Protein AF-A0A0D3AH73-F1 (afdb_monomer)

Radius of gyration: 34.86 Å; Cα contacts (8 Å, |Δi|>4): 12; chains: 1; bounding box: 80×17×89 Å

Secondary structure (DSSP, 8-state):
-HHHHHHHTS-GGGHHHHHHHHTSSSPPPHHHHHHHHHHHHHHHHHS--S-----------------------------

Sequence (79 aa):
DQIDLILDGLPEDYKTVVDQIEGRDAPPTITELHEKLLNHEAKLLAAPDTVSSPVPATANMAQQRGNNNNYNNRQRYNN

Organism: NCBI:txid109376

Structure (mmCIF, N/CA/C/O backbone):
data_AF-A0A0D3AH73-F1
#
_entry.id   AF-A0A0D3AH73-F1
#
loop_
_atom_site.group_PDB
_atom_site.id
_atom_site.type_symbol
_atom_site.label_atom_id
_atom_site.label_alt_id
_atom_site.label_comp_id
_atom_site.label_asym_id
_atom_site.label_entity_id
_atom_site.label_seq_id
_atom_site.pdbx_PDB_ins_code
_atom_site.Cartn_x
_atom_site.Cartn_y
_atom_site.Cartn_z
_atom_site.occupancy
_atom_site.B_iso_or_equiv
_atom_site.auth_seq_id
_atom_site.auth_comp_id
_atom_site.auth_asym_id
_atom_site.auth_atom_id
_atom_site.pdbx_PDB_model_num
ATOM 1 N N . ASP A 1 1 ? -14.474 1.211 12.197 1.00 81.06 1 ASP A N 1
ATOM 2 C CA . ASP A 1 1 ? -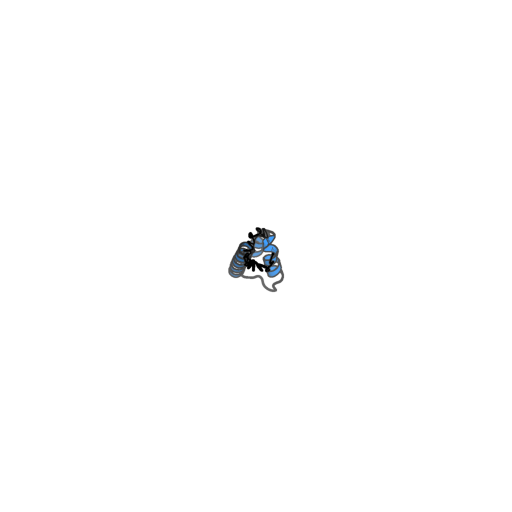13.357 1.981 12.780 1.00 81.06 1 ASP A CA 1
ATOM 3 C C . ASP A 1 1 ? -12.831 3.071 11.853 1.00 81.06 1 ASP A C 1
ATOM 5 O O . ASP A 1 1 ? -13.182 3.101 10.680 1.00 81.06 1 ASP A O 1
ATOM 9 N N . GLN A 1 2 ? -11.989 3.983 12.364 1.00 87.56 2 GLN A N 1
ATOM 10 C CA . GLN A 1 2 ? -11.270 4.959 11.522 1.00 87.56 2 GLN A CA 1
ATOM 11 C C . GLN A 1 2 ? -10.365 4.274 10.491 1.00 87.56 2 GLN A C 1
ATOM 13 O O . GLN A 1 2 ? -10.178 4.806 9.404 1.00 87.56 2 GLN A O 1
ATOM 18 N N . ILE A 1 3 ? -9.819 3.103 10.828 1.00 89.25 3 ILE A N 1
ATOM 19 C CA . ILE A 1 3 ? -8.971 2.323 9.924 1.00 89.25 3 ILE A CA 1
ATOM 20 C C . ILE A 1 3 ? -9.778 1.808 8.738 1.00 89.25 3 ILE A C 1
ATOM 22 O O . ILE A 1 3 ? -9.366 2.043 7.611 1.00 89.25 3 ILE A O 1
ATOM 26 N N . ASP A 1 4 ? -10.948 1.219 8.972 1.00 88.75 4 ASP A N 1
ATOM 27 C CA . ASP A 1 4 ? -11.800 0.703 7.891 1.00 88.75 4 ASP A CA 1
ATOM 28 C C . ASP A 1 4 ? -12.193 1.811 6.905 1.00 88.75 4 ASP A C 1
ATOM 30 O O . ASP A 1 4 ? -12.106 1.621 5.699 1.00 88.75 4 ASP A O 1
ATOM 34 N N . LEU A 1 5 ? -12.522 3.010 7.408 1.00 91.25 5 LEU A N 1
ATOM 35 C CA . LEU A 1 5 ? -12.820 4.176 6.564 1.00 91.25 5 LEU A CA 1
ATOM 36 C C . LEU A 1 5 ? -11.629 4.613 5.702 1.00 91.25 5 LEU A C 1
ATOM 38 O O . LEU A 1 5 ? -11.823 5.103 4.592 1.00 91.25 5 LEU A O 1
ATOM 42 N N . ILE A 1 6 ? -10.406 4.481 6.221 1.00 91.94 6 ILE A N 1
ATOM 43 C CA . ILE A 1 6 ? -9.192 4.771 5.456 1.00 91.94 6 ILE A CA 1
ATOM 44 C C . ILE A 1 6 ? -8.992 3.689 4.394 1.00 91.94 6 ILE A C 1
ATOM 46 O O . ILE A 1 6 ? -8.743 4.038 3.246 1.00 91.94 6 ILE A O 1
ATOM 50 N N . LEU A 1 7 ? -9.123 2.408 4.754 1.00 90.31 7 LEU A N 1
ATOM 51 C CA . LEU A 1 7 ? -8.918 1.278 3.842 1.00 90.31 7 LEU A CA 1
ATOM 52 C C . LEU A 1 7 ? -9.932 1.268 2.688 1.00 90.31 7 LEU A C 1
ATOM 54 O O . LEU A 1 7 ? -9.518 1.093 1.546 1.00 90.31 7 LEU A O 1
ATOM 58 N N . ASP A 1 8 ? -11.209 1.556 2.959 1.00 90.44 8 ASP A N 1
ATOM 59 C CA . ASP A 1 8 ? -12.270 1.668 1.942 1.00 90.44 8 ASP A CA 1
ATOM 60 C C . ASP A 1 8 ? -12.020 2.805 0.935 1.00 90.44 8 ASP A C 1
ATOM 62 O O . ASP A 1 8 ? -12.527 2.778 -0.187 1.00 90.44 8 ASP A O 1
ATOM 66 N N . GLY A 1 9 ? -11.254 3.828 1.328 1.00 90.62 9 GLY A N 1
ATOM 67 C CA . GLY A 1 9 ? -10.923 4.978 0.486 1.00 90.62 9 GLY A CA 1
ATOM 68 C C . GLY A 1 9 ? -9.668 4.806 -0.375 1.00 90.62 9 GLY A C 1
ATOM 69 O O . GLY A 1 9 ? -9.357 5.704 -1.162 1.00 90.62 9 GLY A O 1
ATOM 70 N N . LEU A 1 10 ? -8.920 3.707 -0.223 1.00 92.31 10 LEU A N 1
ATOM 71 C CA . LEU A 1 10 ? -7.662 3.496 -0.941 1.00 92.31 10 LEU A CA 1
ATOM 72 C C . LEU A 1 10 ? -7.886 2.927 -2.358 1.00 92.31 10 LEU A C 1
ATOM 74 O O . LEU A 1 10 ? -8.757 2.081 -2.557 1.00 92.31 10 LEU A O 1
ATOM 78 N N . PRO A 1 11 ? -7.084 3.345 -3.357 1.00 92.12 11 PRO A N 1
ATOM 79 C CA . PRO A 1 11 ? -7.148 2.780 -4.704 1.00 92.12 11 PRO A CA 1
ATOM 80 C C . PRO A 1 11 ? -6.550 1.362 -4.774 1.00 92.12 11 PRO A C 1
ATOM 82 O O . PRO A 1 11 ? -5.831 0.931 -3.870 1.00 92.12 11 PRO A O 1
ATOM 85 N N . GLU A 1 12 ? -6.817 0.642 -5.873 1.00 89.44 12 GLU A N 1
ATOM 86 C CA . GLU A 1 12 ? -6.437 -0.775 -6.057 1.00 89.44 12 GLU A CA 1
ATOM 87 C C . GLU A 1 12 ? -4.936 -1.038 -5.864 1.00 89.44 12 GLU A C 1
ATOM 89 O O . GLU A 1 12 ? -4.558 -2.080 -5.328 1.00 89.44 12 GLU A O 1
ATOM 94 N N . ASP A 1 13 ? -4.079 -0.076 -6.205 1.00 90.69 13 ASP A N 1
ATOM 95 C CA . ASP A 1 13 ? -2.629 -0.193 -6.030 1.00 90.69 13 ASP A CA 1
ATOM 96 C C . ASP A 1 13 ? -2.233 -0.467 -4.568 1.00 90.69 13 ASP A C 1
ATOM 98 O O . ASP A 1 13 ? -1.216 -1.104 -4.301 1.00 90.69 13 ASP A O 1
ATOM 102 N N . TYR A 1 14 ? -3.059 -0.054 -3.602 1.00 93.50 14 TYR A N 1
ATOM 103 C CA . TYR A 1 14 ? -2.830 -0.252 -2.169 1.00 93.50 14 TYR A CA 1
ATOM 104 C C . TYR A 1 14 ? -3.487 -1.519 -1.618 1.00 93.50 14 TYR A C 1
ATOM 106 O O . TYR A 1 14 ? -3.398 -1.777 -0.416 1.00 93.50 14 TYR A O 1
ATOM 114 N N . LYS A 1 15 ? -4.097 -2.355 -2.464 1.00 91.06 15 LYS A N 1
ATOM 115 C CA . LYS A 1 15 ? -4.745 -3.605 -2.045 1.00 91.06 15 LYS A CA 1
ATOM 116 C C . LYS A 1 15 ? -3.806 -4.524 -1.265 1.00 91.06 15 LYS A C 1
ATOM 118 O O . LYS A 1 15 ? -4.205 -5.127 -0.279 1.00 91.06 15 LYS A O 1
ATOM 123 N N . THR A 1 16 ? -2.521 -4.541 -1.620 1.00 91.31 16 THR A N 1
ATOM 124 C CA . THR A 1 16 ? -1.510 -5.301 -0.868 1.00 91.31 16 THR A CA 1
ATOM 125 C C . THR A 1 16 ? -1.355 -4.823 0.580 1.00 91.31 16 THR A C 1
ATOM 127 O O . THR A 1 16 ? -1.047 -5.621 1.465 1.00 91.31 16 THR A O 1
ATOM 130 N N . VAL A 1 17 ? -1.563 -3.530 0.848 1.00 91.69 17 VAL A N 1
ATOM 131 C CA . VAL A 1 17 ? -1.534 -2.963 2.199 1.00 91.69 17 VAL A CA 1
ATOM 132 C C . VAL A 1 17 ? -2.791 -3.367 2.963 1.00 91.69 17 VAL A C 1
ATOM 134 O O . VAL A 1 17 ? -2.654 -3.765 4.120 1.00 91.69 17 VAL A O 1
ATOM 137 N N . VAL A 1 18 ? -3.957 -3.316 2.307 1.00 91.38 18 VAL A N 1
ATOM 138 C CA . VAL A 1 18 ? -5.265 -3.733 2.844 1.00 91.38 18 VAL A CA 1
ATOM 139 C C . VAL A 1 18 ? -5.238 -5.209 3.250 1.00 91.38 18 VAL A C 1
ATOM 141 O O . VAL A 1 18 ? -5.420 -5.507 4.428 1.00 91.38 18 VAL A O 1
ATOM 144 N N . ASP A 1 19 ? -4.866 -6.113 2.338 1.00 91.19 19 ASP A N 1
ATOM 145 C CA . ASP A 1 19 ? -4.800 -7.562 2.594 1.00 91.19 19 ASP A CA 1
ATOM 146 C C . ASP A 1 19 ? -3.880 -7.892 3.787 1.00 91.19 19 ASP A C 1
ATOM 148 O O . ASP A 1 19 ? -4.165 -8.751 4.622 1.00 91.19 19 ASP A O 1
ATOM 152 N N . GLN A 1 20 ? -2.754 -7.180 3.904 1.00 89.62 20 GLN A N 1
ATOM 153 C CA . GLN A 1 20 ? -1.816 -7.362 5.014 1.00 89.62 20 GLN A CA 1
ATOM 154 C C . GLN A 1 20 ? -2.345 -6.849 6.361 1.00 89.62 20 GLN A C 1
ATOM 156 O O . GLN A 1 20 ? -1.796 -7.218 7.400 1.00 89.62 20 GLN A O 1
ATOM 161 N N . ILE A 1 21 ? -3.313 -5.935 6.360 1.00 88.69 21 ILE A N 1
ATOM 162 C CA . ILE A 1 21 ? -3.946 -5.424 7.580 1.00 88.69 21 ILE A CA 1
ATOM 163 C C . ILE A 1 21 ? -5.094 -6.339 7.988 1.00 88.69 21 ILE A C 1
ATOM 165 O O . ILE A 1 21 ? -5.178 -6.688 9.161 1.00 88.69 21 ILE A O 1
ATOM 169 N N . GLU A 1 22 ? -5.909 -6.780 7.030 1.00 87.56 22 GLU A N 1
ATOM 170 C CA . GLU A 1 22 ? -6.997 -7.734 7.268 1.00 87.56 22 GLU A CA 1
ATOM 171 C C . GLU A 1 22 ? -6.486 -9.099 7.747 1.00 87.56 22 GLU A C 1
ATOM 173 O O . GLU A 1 22 ? -7.108 -9.738 8.590 1.00 87.56 22 GLU A O 1
ATOM 178 N N . GLY A 1 23 ? -5.320 -9.539 7.264 1.00 86.56 23 GLY A N 1
ATOM 179 C CA . GLY A 1 23 ? -4.688 -10.789 7.697 1.00 86.56 23 GLY A CA 1
ATOM 180 C C . GLY A 1 23 ? -4.010 -10.737 9.073 1.00 86.56 23 GLY A C 1
ATOM 181 O O . GLY A 1 23 ? -3.344 -11.701 9.453 1.00 86.56 23 GLY A O 1
ATOM 182 N N . ARG A 1 24 ? -4.097 -9.620 9.804 1.00 86.69 24 ARG A N 1
ATOM 183 C C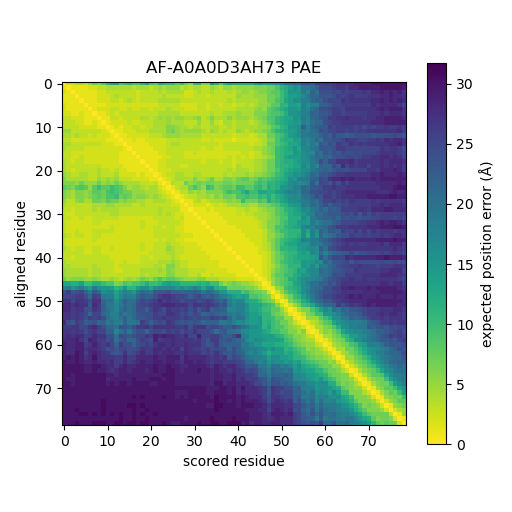A . ARG A 1 24 ? -3.407 -9.416 11.085 1.00 86.69 24 ARG A CA 1
ATOM 184 C C . ARG A 1 24 ? -4.360 -9.705 12.253 1.00 86.69 24 ARG A C 1
ATOM 186 O O . ARG A 1 24 ? -5.466 -9.185 12.284 1.00 86.69 24 ARG A O 1
ATOM 193 N N . ASP A 1 25 ? -3.902 -10.462 13.257 1.00 82.69 25 ASP A N 1
ATOM 194 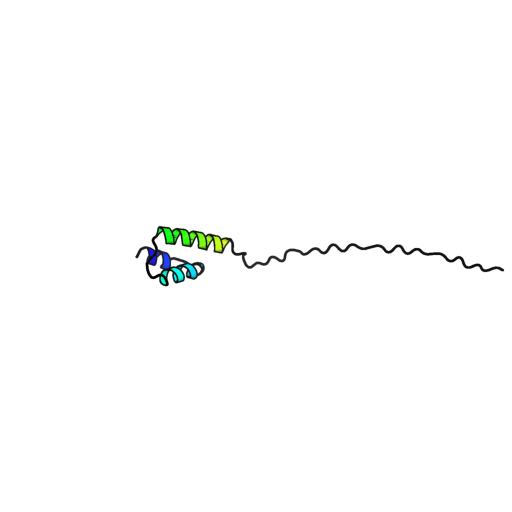C CA . ASP A 1 25 ? -4.713 -10.828 14.442 1.00 82.69 25 ASP A CA 1
ATOM 195 C C . ASP A 1 25 ? 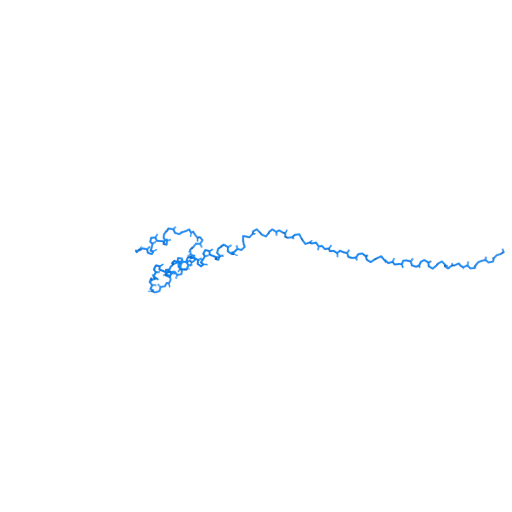-5.163 -9.625 15.295 1.00 82.69 25 ASP A C 1
ATOM 197 O O . ASP A 1 25 ? -6.105 -9.730 16.080 1.00 82.69 25 ASP A O 1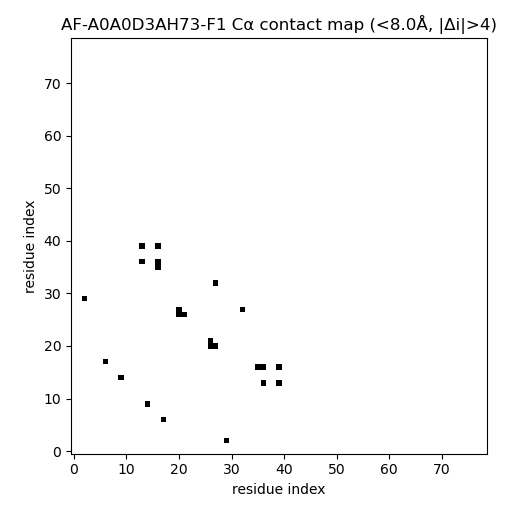
ATOM 201 N N . ALA A 1 26 ? -4.482 -8.482 15.170 1.00 83.25 26 ALA A N 1
ATOM 202 C CA . ALA A 1 26 ? -4.825 -7.247 15.862 1.00 83.25 26 ALA A CA 1
ATOM 203 C C . ALA A 1 26 ? -4.795 -6.056 14.892 1.00 83.25 26 ALA A C 1
ATOM 205 O O . ALA A 1 26 ? -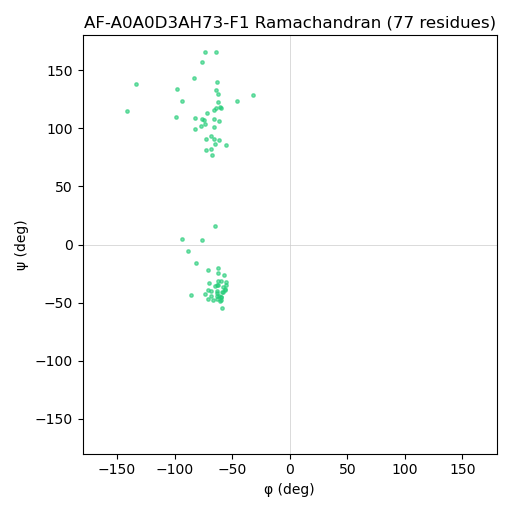3.854 -5.953 14.090 1.00 83.25 26 ALA A O 1
ATOM 206 N N . PRO A 1 27 ? -5.774 -5.133 14.987 1.00 78.31 27 PRO A N 1
ATOM 207 C CA . PRO A 1 27 ? -5.797 -3.944 14.153 1.00 78.31 27 PRO A CA 1
ATOM 208 C C . PRO A 1 27 ? -4.578 -3.065 14.475 1.00 78.31 27 PRO A C 1
ATOM 210 O O . PRO A 1 27 ? -4.271 -2.847 15.652 1.00 78.31 27 PRO A O 1
ATOM 213 N N . PRO A 1 28 ? -3.852 -2.575 13.453 1.00 85.75 28 PRO A N 1
ATOM 214 C CA . PRO A 1 28 ? -2.726 -1.676 13.662 1.00 85.75 28 PRO A CA 1
ATOM 215 C C . PRO A 1 28 ? -3.191 -0.359 14.282 1.00 85.75 28 PRO A C 1
ATOM 217 O O . PRO A 1 28 ? -4.369 -0.016 14.272 1.00 85.75 28 PRO A O 1
ATOM 220 N N . THR A 1 29 ? -2.253 0.426 14.790 1.00 91.94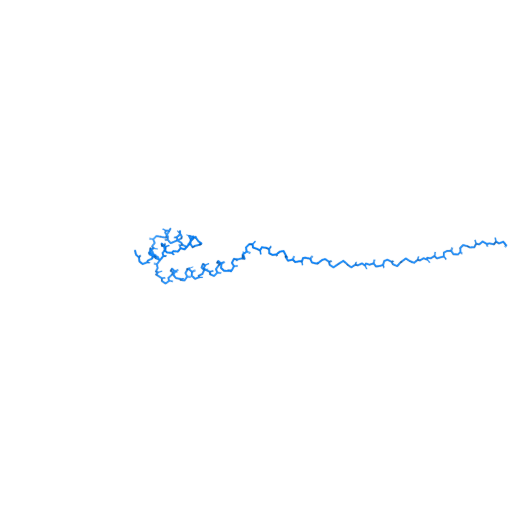 29 THR A N 1
ATOM 221 C CA . THR A 1 29 ? -2.534 1.823 15.127 1.00 91.94 29 THR A CA 1
ATOM 222 C C . THR A 1 29 ? -2.583 2.686 13.860 1.00 91.94 29 THR A C 1
ATOM 224 O O . THR A 1 29 ? -1.977 2.356 12.839 1.00 91.94 29 THR A O 1
ATOM 227 N N . ILE A 1 30 ? -3.267 3.834 13.925 1.00 91.19 30 ILE A N 1
ATOM 228 C CA . ILE A 1 30 ? -3.322 4.800 12.810 1.00 91.19 30 ILE A CA 1
ATOM 229 C C . ILE A 1 30 ? -1.914 5.241 12.382 1.00 91.19 30 ILE A C 1
ATOM 231 O O . ILE A 1 30 ? -1.646 5.371 11.190 1.00 91.19 30 ILE A O 1
ATOM 235 N N . THR A 1 31 ? -0.999 5.425 13.337 1.00 93.56 31 THR A N 1
ATOM 236 C CA . THR A 1 31 ? 0.392 5.800 13.051 1.00 93.56 31 THR A CA 1
ATOM 237 C C . THR A 1 31 ? 1.113 4.715 12.257 1.00 93.56 31 THR A C 1
ATOM 239 O O . THR A 1 31 ? 1.734 5.013 11.243 1.00 93.56 31 THR A O 1
ATOM 242 N N . GLU A 1 32 ? 0.996 3.448 12.662 1.00 91.75 32 GLU A N 1
ATOM 243 C CA . GLU A 1 32 ? 1.609 2.337 11.923 1.00 91.75 32 GLU A CA 1
ATOM 244 C C . GLU A 1 32 ? 1.029 2.193 10.514 1.00 91.75 32 GLU A C 1
ATOM 246 O O . GLU A 1 32 ? 1.770 1.937 9.564 1.00 91.75 32 GLU A O 1
ATOM 251 N N . LEU A 1 33 ? -0.288 2.369 10.368 1.00 92.25 33 LEU A N 1
ATOM 252 C CA . LEU A 1 33 ? -0.949 2.369 9.067 1.00 92.25 33 LEU A CA 1
ATOM 253 C C . LEU A 1 33 ? -0.389 3.472 8.163 1.00 92.25 33 LEU A C 1
ATOM 255 O O . LEU A 1 33 ? -0.034 3.206 7.016 1.00 92.25 33 LEU A O 1
ATOM 259 N N . HIS A 1 34 ? -0.275 4.690 8.692 1.00 93.25 34 HIS A N 1
ATOM 260 C CA . HIS A 1 34 ? 0.235 5.843 7.960 1.00 93.25 34 HIS A CA 1
ATOM 261 C C . HIS A 1 34 ? 1.675 5.626 7.473 1.00 93.25 34 HIS A C 1
ATOM 263 O O . HIS A 1 34 ? 1.957 5.790 6.287 1.00 93.25 34 HIS A O 1
ATOM 269 N N . GLU A 1 35 ? 2.569 5.174 8.357 1.00 94.69 35 GLU A N 1
ATOM 270 C CA . GLU A 1 35 ? 3.958 4.841 8.008 1.00 94.69 35 GLU A CA 1
ATOM 271 C C . GLU A 1 35 ? 4.027 3.778 6.906 1.00 94.69 35 GLU A C 1
ATOM 273 O O . GLU A 1 35 ? 4.831 3.849 5.973 1.00 94.69 35 GLU A O 1
ATOM 278 N N . LYS A 1 36 ? 3.161 2.768 6.984 1.00 92.06 36 LYS A N 1
ATOM 279 C CA . LYS A 1 36 ? 3.124 1.690 5.999 1.00 92.06 36 LYS A CA 1
ATOM 280 C C . LYS A 1 36 ? 2.635 2.171 4.632 1.00 92.06 36 LYS A C 1
ATOM 282 O O . LYS A 1 36 ? 3.202 1.754 3.622 1.00 92.06 36 LYS A O 1
ATOM 287 N N . LEU A 1 37 ? 1.635 3.052 4.597 1.00 93.88 37 LEU A N 1
ATOM 288 C CA . LEU A 1 37 ? 1.145 3.674 3.365 1.00 93.88 37 LEU A CA 1
ATOM 289 C C . LEU A 1 37 ? 2.228 4.530 2.702 1.00 93.88 37 LEU A C 1
ATOM 291 O O . LEU A 1 37 ? 2.457 4.372 1.506 1.00 93.88 37 LEU A O 1
ATOM 295 N N . LEU A 1 38 ? 2.955 5.336 3.480 1.00 94.88 38 LEU A N 1
ATOM 296 C CA . LEU A 1 38 ? 4.065 6.158 2.985 1.00 94.88 38 LEU A CA 1
ATOM 297 C C . LEU A 1 38 ? 5.168 5.292 2.359 1.00 94.88 38 LEU A C 1
ATOM 299 O O . LEU A 1 38 ? 5.639 5.554 1.253 1.00 94.88 38 LEU A O 1
ATOM 303 N N . ASN A 1 39 ? 5.544 4.200 3.029 1.00 93.81 39 ASN A N 1
ATOM 304 C CA . ASN A 1 39 ? 6.523 3.252 2.496 1.00 93.81 39 ASN A CA 1
ATOM 305 C C . ASN A 1 39 ? 6.031 2.535 1.228 1.00 93.81 39 ASN A C 1
ATOM 307 O O . ASN A 1 39 ? 6.833 2.229 0.344 1.00 93.81 39 ASN A O 1
ATOM 311 N N . HIS A 1 40 ? 4.736 2.226 1.143 1.00 92.69 40 HIS A N 1
ATOM 312 C CA . HIS A 1 40 ? 4.144 1.618 -0.046 1.00 92.69 40 HIS A CA 1
ATOM 313 C C . HIS A 1 40 ? 4.138 2.595 -1.228 1.00 92.69 40 HIS A C 1
ATOM 315 O O . HIS A 1 40 ? 4.556 2.229 -2.321 1.00 92.69 40 HIS A O 1
ATOM 321 N N . GLU A 1 41 ? 3.756 3.850 -0.999 1.00 92.88 41 GLU A N 1
ATOM 322 C CA . GLU A 1 41 ? 3.797 4.911 -2.007 1.00 92.88 41 GLU A CA 1
ATOM 323 C C . GLU A 1 41 ? 5.220 5.139 -2.529 1.00 92.88 41 GLU A C 1
ATOM 325 O O . GLU A 1 41 ? 5.438 5.153 -3.737 1.00 92.88 41 GLU A O 1
ATOM 330 N N . ALA A 1 42 ? 6.217 5.201 -1.642 1.00 92.12 42 ALA A N 1
ATOM 331 C CA . ALA A 1 42 ? 7.616 5.303 -2.051 1.00 92.12 42 ALA A CA 1
ATOM 332 C C . ALA A 1 42 ? 8.047 4.135 -2.957 1.00 92.12 42 ALA A C 1
ATOM 334 O O . ALA A 1 42 ? 8.805 4.335 -3.905 1.00 92.12 42 ALA A O 1
ATOM 335 N N . LYS A 1 43 ? 7.550 2.917 -2.700 1.00 90.50 43 LYS A N 1
ATOM 336 C CA . LYS A 1 43 ? 7.800 1.751 -3.561 1.00 90.50 43 LYS A CA 1
ATOM 337 C C . LYS A 1 43 ? 7.068 1.838 -4.895 1.00 90.50 43 LYS A C 1
ATOM 339 O O . LYS A 1 43 ? 7.661 1.453 -5.895 1.00 90.50 43 LYS A O 1
ATOM 344 N N . LEU A 1 44 ? 5.829 2.328 -4.917 1.00 88.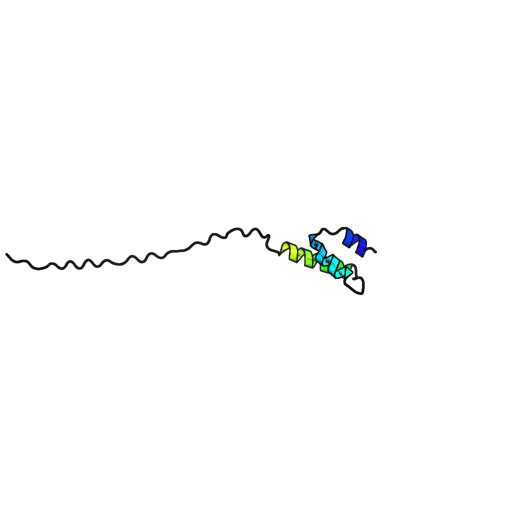44 44 LEU A N 1
ATOM 345 C CA . LEU A 1 44 ? 5.080 2.553 -6.157 1.00 88.44 44 LEU A CA 1
ATOM 346 C C . LEU A 1 44 ? 5.790 3.579 -7.045 1.00 88.44 44 LEU A C 1
ATOM 348 O O . LEU A 1 44 ? 5.966 3.334 -8.230 1.00 88.44 44 LEU A O 1
ATOM 352 N N . LEU A 1 45 ? 6.274 4.678 -6.462 1.00 88.19 45 LEU A N 1
ATOM 353 C CA . LEU A 1 45 ? 7.018 5.716 -7.182 1.00 88.19 45 LEU A CA 1
ATOM 354 C C . LEU A 1 45 ? 8.414 5.259 -7.627 1.00 88.19 45 LEU A C 1
ATOM 356 O O . LEU A 1 45 ? 8.922 5.717 -8.646 1.00 88.19 45 LEU A O 1
ATOM 360 N N . ALA A 1 46 ? 9.062 4.392 -6.846 1.00 85.75 46 ALA A N 1
ATOM 361 C CA . ALA A 1 46 ? 10.369 3.832 -7.183 1.00 85.75 46 ALA A CA 1
ATOM 362 C C . ALA A 1 46 ? 10.284 2.647 -8.154 1.00 85.75 46 ALA A C 1
ATOM 364 O O . ALA A 1 46 ? 11.310 2.251 -8.718 1.00 85.75 46 ALA A O 1
ATOM 365 N N . ALA A 1 47 ? 9.100 2.054 -8.331 1.00 78.44 47 ALA A N 1
ATOM 366 C CA . ALA A 1 47 ? 8.897 1.039 -9.343 1.00 78.44 47 ALA A CA 1
ATOM 367 C C . ALA A 1 47 ? 9.152 1.698 -10.706 1.00 78.44 47 ALA A C 1
ATOM 369 O O . ALA A 1 47 ? 8.534 2.717 -11.011 1.00 78.44 47 ALA A O 1
ATOM 370 N N . PRO A 1 48 ? 10.087 1.177 -11.520 1.00 65.50 48 PRO A N 1
ATOM 371 C CA . PRO A 1 48 ? 10.284 1.718 -12.848 1.00 65.50 48 PRO A CA 1
ATOM 372 C C . PRO A 1 48 ? 8.969 1.533 -13.597 1.00 65.50 48 PRO A C 1
ATOM 374 O O . PRO A 1 48 ? 8.529 0.393 -13.781 1.00 65.50 48 PRO A O 1
ATOM 377 N N . ASP A 1 49 ? 8.351 2.638 -14.023 1.00 61.31 49 ASP A N 1
ATOM 378 C CA . ASP A 1 49 ? 7.305 2.579 -15.032 1.00 61.31 49 ASP A CA 1
ATOM 379 C C . ASP A 1 49 ? 7.834 1.656 -16.129 1.00 61.31 49 ASP A C 1
ATOM 381 O O . ASP A 1 49 ? 8.930 1.852 -16.662 1.00 61.31 49 ASP A O 1
ATOM 385 N N . THR A 1 50 ? 7.090 0.604 -16.447 1.00 55.81 50 THR A N 1
ATOM 386 C CA . THR A 1 50 ? 7.482 -0.428 -17.421 1.00 55.81 50 THR A CA 1
ATOM 387 C C . THR A 1 50 ? 7.612 0.107 -18.854 1.00 55.81 50 THR A C 1
ATOM 389 O O . THR A 1 50 ? 7.737 -0.662 -19.807 1.00 55.81 50 THR A O 1
ATOM 392 N N . VAL A 1 51 ? 7.686 1.428 -19.029 1.00 57.56 51 VAL A N 1
ATOM 393 C CA . VAL A 1 51 ? 8.326 2.068 -20.170 1.00 57.56 51 VAL A CA 1
ATOM 394 C C . VAL A 1 51 ? 9.832 1.819 -20.095 1.00 57.56 51 VAL A C 1
ATOM 396 O O . VAL A 1 51 ? 10.647 2.674 -19.760 1.00 57.56 51 VAL A O 1
ATOM 399 N N . SER A 1 52 ? 10.215 0.598 -20.469 1.00 58.34 52 SER A N 1
ATOM 400 C CA . SER A 1 52 ? 11.533 0.320 -21.018 1.00 58.34 52 SER A CA 1
ATOM 401 C C . SER A 1 52 ? 11.715 1.241 -22.225 1.00 58.34 52 SER A C 1
ATOM 403 O O . SER A 1 52 ? 11.370 0.900 -23.353 1.00 58.34 52 SER A O 1
ATOM 405 N N . SER A 1 53 ? 12.173 2.467 -21.980 1.00 63.22 53 SER A N 1
ATOM 406 C CA . SER A 1 53 ? 12.661 3.325 -23.042 1.00 63.22 53 SER A CA 1
ATOM 407 C C . SER A 1 53 ? 13.909 2.619 -23.563 1.00 63.22 53 SER A C 1
ATOM 409 O O . SER A 1 53 ? 14.837 2.401 -22.774 1.00 63.22 53 SER A O 1
ATOM 411 N N . PRO A 1 54 ? 13.932 2.158 -24.827 1.00 67.00 54 PRO A N 1
ATOM 412 C CA . PRO A 1 54 ? 15.092 1.471 -25.357 1.00 67.00 54 PRO A CA 1
ATOM 413 C C . PRO A 1 54 ? 16.260 2.452 -25.318 1.00 67.00 54 PRO A C 1
ATOM 415 O O . PRO A 1 54 ? 16.323 3.409 -26.089 1.00 67.00 54 PRO A O 1
ATOM 418 N N . VAL A 1 55 ? 17.176 2.235 -24.376 1.00 74.56 55 VAL A N 1
ATOM 419 C CA . VAL A 1 55 ? 18.419 2.994 -24.329 1.00 74.56 55 VAL A CA 1
ATOM 420 C C . VAL A 1 55 ? 19.187 2.697 -25.619 1.00 74.56 55 VAL A C 1
ATOM 422 O O . VAL A 1 55 ? 19.330 1.526 -25.987 1.00 74.56 55 VAL A O 1
ATOM 425 N N . PRO A 1 56 ? 19.656 3.718 -26.353 1.00 72.94 56 PRO A N 1
ATOM 426 C CA . PRO A 1 56 ? 20.384 3.486 -27.587 1.00 72.94 56 PRO A CA 1
ATOM 427 C C . PRO A 1 56 ? 21.711 2.793 -27.263 1.00 72.94 56 PRO A C 1
ATOM 429 O O . PRO A 1 56 ? 22.630 3.397 -26.711 1.00 72.94 56 PRO A O 1
ATOM 432 N N . ALA A 1 57 ? 21.815 1.510 -27.605 1.00 77.56 57 ALA A N 1
ATOM 433 C CA . ALA A 1 57 ? 23.068 0.774 -27.549 1.00 77.56 57 ALA A CA 1
ATOM 434 C C . ALA A 1 57 ? 23.933 1.185 -28.750 1.00 77.56 57 ALA A C 1
ATOM 436 O O . ALA A 1 57 ? 23.629 0.838 -29.892 1.00 77.56 57 ALA A O 1
ATOM 437 N N . THR A 1 58 ? 25.006 1.943 -28.515 1.00 77.81 58 THR A N 1
ATOM 438 C CA . THR A 1 58 ? 25.978 2.290 -29.558 1.00 77.81 58 THR A CA 1
ATOM 439 C C . THR A 1 58 ? 27.139 1.293 -29.555 1.00 77.81 58 THR A C 1
ATOM 441 O O . THR A 1 58 ? 27.806 1.083 -28.545 1.00 77.81 58 THR A O 1
ATOM 444 N N . ALA A 1 59 ? 27.385 0.649 -30.698 1.00 78.88 59 ALA A N 1
ATOM 445 C CA . ALA A 1 59 ? 28.533 -0.231 -30.904 1.00 78.88 59 ALA A CA 1
ATOM 446 C C . ALA A 1 59 ? 29.643 0.535 -31.642 1.00 78.88 59 ALA A C 1
ATOM 448 O O . ALA A 1 59 ? 29.515 0.838 -32.828 1.00 78.88 59 ALA A O 1
ATOM 449 N N . ASN A 1 60 ? 30.744 0.847 -30.953 1.00 76.19 60 ASN A N 1
ATOM 450 C CA . ASN A 1 60 ? 31.918 1.466 -31.573 1.00 76.19 60 ASN A CA 1
ATOM 451 C C . ASN A 1 60 ? 32.785 0.386 -32.240 1.00 76.19 60 ASN A C 1
ATOM 453 O O . ASN A 1 60 ? 33.553 -0.310 -31.579 1.00 76.19 60 ASN A O 1
ATOM 457 N N . MET A 1 61 ? 32.659 0.238 -33.560 1.00 74.06 61 MET A N 1
ATOM 458 C CA . MET A 1 61 ? 33.460 -0.696 -34.357 1.00 74.06 61 MET A CA 1
ATOM 459 C C . MET A 1 61 ? 34.823 -0.066 -34.687 1.00 74.06 61 MET A C 1
ATOM 461 O O . MET A 1 61 ? 34.912 0.857 -35.495 1.00 74.06 61 MET A O 1
ATOM 465 N N . ALA A 1 62 ? 35.903 -0.563 -34.079 1.00 73.12 62 ALA A N 1
ATOM 466 C CA . ALA A 1 62 ? 37.264 -0.162 -34.434 1.00 73.12 62 ALA A CA 1
ATOM 467 C C . ALA A 1 62 ? 37.693 -0.853 -35.743 1.00 73.12 62 ALA A C 1
ATOM 469 O O . ALA A 1 62 ? 38.056 -2.028 -35.753 1.00 73.12 62 ALA A O 1
ATOM 470 N N . GLN A 1 63 ? 37.658 -0.130 -36.867 1.00 73.81 63 GLN A N 1
ATOM 471 C CA . GLN A 1 63 ? 38.195 -0.621 -38.140 1.00 73.81 63 GLN A CA 1
ATOM 472 C C . GLN A 1 63 ? 39.730 -0.614 -38.116 1.00 73.81 63 GLN A C 1
ATOM 474 O O . GLN A 1 63 ? 40.362 0.430 -38.287 1.00 73.81 63 GLN A O 1
ATOM 479 N N . GLN A 1 64 ? 40.347 -1.788 -37.954 1.00 70.62 64 GLN A N 1
ATOM 480 C CA . GLN A 1 64 ? 41.770 -1.968 -38.239 1.00 70.62 64 GLN A CA 1
ATOM 481 C C . GLN A 1 64 ? 41.992 -1.940 -39.756 1.00 70.62 64 GLN A C 1
ATOM 483 O O . GLN A 1 64 ? 41.542 -2.819 -40.490 1.00 70.62 64 GLN A O 1
ATOM 488 N N . ARG A 1 65 ? 42.692 -0.910 -40.239 1.00 68.31 65 ARG A N 1
ATOM 489 C CA . ARG A 1 65 ? 43.179 -0.853 -41.620 1.00 68.31 65 ARG A CA 1
ATOM 490 C C . ARG A 1 65 ? 44.365 -1.810 -41.741 1.00 68.31 65 ARG A C 1
ATOM 492 O O . ARG A 1 65 ? 45.438 -1.528 -41.217 1.00 68.31 65 ARG A O 1
ATOM 499 N N . GLY A 1 66 ? 44.166 -2.947 -42.405 1.00 64.31 66 GLY A N 1
ATOM 500 C CA . GLY A 1 66 ? 45.258 -3.848 -42.765 1.00 64.31 66 GLY A CA 1
ATOM 501 C C . GLY A 1 66 ? 46.212 -3.149 -43.733 1.00 64.31 66 GLY A C 1
ATOM 502 O O . GLY A 1 66 ? 45.811 -2.761 -44.830 1.00 64.31 66 GLY A O 1
ATOM 503 N N . ASN A 1 67 ? 47.467 -2.966 -43.323 1.00 62.44 67 ASN A N 1
ATOM 504 C CA . ASN A 1 67 ? 48.532 -2.485 -44.197 1.00 62.44 67 ASN A CA 1
ATOM 505 C C . ASN A 1 67 ? 48.805 -3.539 -45.276 1.00 62.44 67 ASN A C 1
ATOM 507 O O . ASN A 1 67 ? 49.497 -4.527 -45.030 1.00 62.44 67 ASN A O 1
ATOM 511 N N . ASN A 1 68 ? 48.278 -3.321 -46.481 1.00 61.00 68 ASN A N 1
ATOM 512 C CA . ASN A 1 68 ? 48.668 -4.090 -47.656 1.00 61.00 68 ASN A CA 1
ATOM 513 C C . ASN A 1 68 ? 50.073 -3.646 -48.085 1.00 61.00 68 ASN A C 1
ATOM 515 O O . ASN A 1 68 ? 50.242 -2.704 -48.859 1.00 61.00 68 ASN A O 1
ATOM 519 N N . ASN A 1 69 ? 51.092 -4.328 -47.557 1.00 59.03 69 ASN A N 1
ATOM 520 C CA . ASN A 1 69 ? 52.454 -4.237 -48.067 1.00 59.03 69 ASN A CA 1
ATOM 521 C C . ASN A 1 69 ? 52.499 -4.891 -49.447 1.00 59.03 69 ASN A C 1
ATOM 523 O O . ASN A 1 69 ? 52.683 -6.099 -49.589 1.00 59.03 69 ASN A O 1
ATOM 527 N N . ASN A 1 70 ? 52.326 -4.062 -50.472 1.00 56.94 70 ASN A N 1
ATOM 528 C CA . ASN A 1 70 ? 52.508 -4.441 -51.860 1.00 56.94 70 ASN A CA 1
ATOM 529 C C . ASN A 1 70 ? 54.018 -4.590 -52.122 1.00 56.94 70 ASN A C 1
ATOM 531 O O . ASN A 1 70 ? 54.690 -3.669 -52.591 1.00 56.94 70 ASN A O 1
ATOM 535 N N . TYR A 1 71 ? 54.576 -5.744 -51.744 1.00 56.78 71 TYR A N 1
ATOM 536 C CA . TYR A 1 71 ? 55.919 -6.147 -52.143 1.00 56.78 71 TYR A CA 1
ATOM 537 C C . TYR A 1 71 ? 55.912 -6.368 -53.657 1.00 56.78 71 TYR A C 1
ATOM 539 O O . TYR A 1 71 ? 55.622 -7.454 -54.154 1.00 56.78 71 TYR A O 1
ATOM 547 N N . ASN A 1 72 ? 56.224 -5.300 -54.392 1.00 54.41 72 ASN A N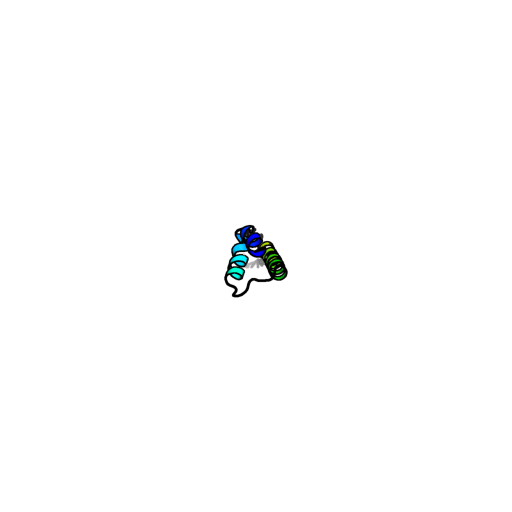 1
ATOM 548 C CA . ASN A 1 72 ? 56.540 -5.346 -55.810 1.00 54.41 72 ASN A CA 1
ATOM 549 C C . ASN A 1 72 ? 57.788 -6.211 -56.004 1.00 54.41 72 ASN A C 1
ATOM 551 O O . ASN A 1 72 ? 58.922 -5.729 -55.977 1.00 54.41 72 ASN A O 1
ATOM 555 N N . ASN A 1 73 ? 57.556 -7.506 -56.202 1.00 55.00 73 ASN A N 1
ATOM 556 C CA . ASN A 1 73 ? 58.518 -8.437 -56.754 1.00 55.00 73 ASN A CA 1
ATOM 557 C C . ASN A 1 73 ? 58.792 -8.005 -58.200 1.00 55.00 73 ASN A C 1
ATOM 559 O O . ASN A 1 73 ? 58.117 -8.438 -59.133 1.00 55.00 73 ASN A O 1
ATOM 563 N N . ARG A 1 74 ? 59.750 -7.086 -58.384 1.00 59.47 74 ARG A N 1
ATOM 564 C CA . ARG A 1 74 ? 60.341 -6.799 -59.693 1.00 59.47 74 ARG A CA 1
ATOM 565 C C . ARG A 1 74 ? 61.143 -8.026 -60.101 1.00 59.47 74 ARG A C 1
ATOM 567 O O . ARG A 1 74 ? 62.353 -8.105 -59.896 1.00 59.47 74 ARG A O 1
ATOM 574 N N . GLN A 1 75 ? 60.423 -9.000 -60.640 1.00 56.59 75 GLN A N 1
ATOM 575 C CA . GLN A 1 75 ? 60.997 -10.115 -61.356 1.00 56.59 75 GLN A CA 1
ATOM 576 C C . GLN A 1 75 ? 61.785 -9.557 -62.537 1.00 56.59 75 GLN A C 1
ATOM 578 O O . GLN A 1 75 ? 61.253 -8.889 -63.422 1.00 56.59 75 GLN A O 1
ATOM 583 N N . ARG A 1 76 ? 63.089 -9.829 -62.482 1.00 56.09 76 ARG A N 1
ATOM 584 C CA . ARG A 1 76 ? 63.999 -9.899 -63.618 1.00 56.09 76 ARG A CA 1
ATOM 585 C C . ARG A 1 76 ? 63.271 -10.391 -64.867 1.00 56.09 76 ARG A C 1
ATOM 587 O O . ARG A 1 76 ? 62.748 -11.498 -64.833 1.00 56.09 76 ARG A O 1
ATOM 594 N N . TYR A 1 77 ? 63.397 -9.672 -65.974 1.00 46.88 77 TYR A N 1
ATOM 595 C CA . TYR A 1 77 ? 63.518 -10.321 -67.274 1.00 46.88 77 TYR A CA 1
ATOM 596 C C . TYR A 1 77 ? 64.519 -9.545 -68.131 1.00 46.88 77 TYR A C 1
ATOM 598 O O . TYR A 1 77 ? 64.323 -8.374 -68.440 1.00 46.88 77 TYR A O 1
ATOM 606 N N . ASN A 1 78 ? 65.625 -10.229 -68.428 1.00 45.47 78 ASN A N 1
ATOM 607 C CA . ASN A 1 78 ? 66.564 -9.899 -69.492 1.00 45.47 78 ASN A CA 1
ATOM 608 C C . ASN A 1 78 ? 65.847 -10.003 -70.844 1.00 45.47 78 ASN A C 1
ATOM 610 O O . ASN A 1 78 ? 65.148 -10.996 -71.061 1.00 45.47 78 ASN A O 1
ATOM 614 N N . ASN A 1 79 ? 66.119 -9.066 -71.752 1.00 41.22 79 ASN A N 1
ATOM 615 C CA . ASN A 1 79 ? 66.611 -9.375 -73.099 1.00 41.22 79 ASN A CA 1
ATOM 616 C C . ASN A 1 79 ? 67.295 -8.136 -73.683 1.00 41.22 79 ASN A C 1
ATOM 618 O O . ASN A 1 79 ? 66.614 -7.090 -73.756 1.00 41.22 79 ASN A O 1
#

Mean predicted aligned error: 14.9 Å

pLDDT: mean 78.98, std 14.72, range [41.22, 94.88]

Foldseek 3Di:
DVVVVVLVPDDPLCVVVVVVQVPDPDHDDPVVSVVVVVVSVVVVVVPPPPPPVPDDDDDDDDDDDDPPPPPPPPDDDDD

Solvent-accessible surface area (backbone atoms only — not comparable to full-atom values): 5465 Å² total; per-residue (Å²): 106,77,63,55,61,52,56,76,69,54,60,77,91,47,45,70,59,48,55,59,48,73,74,39,99,59,82,76,53,72,67,59,50,50,56,50,50,53,56,49,50,53,47,60,71,66,45,75,68,86,73,76,67,81,72,84,82,78,81,88,77,82,82,78,80,79,81,79,80,80,78,78,77,80,72,85,77,90,131